Protein AF-A0A957U690-F1 (afdb_monomer)

Mean predicted aligned error: 8.64 Å

pLDDT: mean 78.7, std 15.37, range [47.19, 96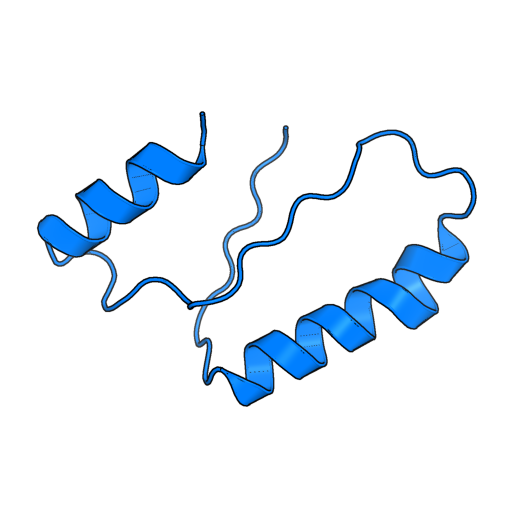.5]

Structure (mmCIF, N/CA/C/O backbone):
data_AF-A0A957U690-F1
#
_entry.id   AF-A0A957U690-F1
#
loop_
_atom_site.group_PDB
_atom_site.id
_atom_site.type_symbol
_atom_site.label_atom_id
_atom_site.label_alt_id
_atom_site.label_comp_id
_atom_site.label_asym_id
_atom_site.label_entity_id
_atom_site.label_seq_id
_atom_site.pdbx_PDB_ins_code
_atom_site.Cartn_x
_atom_site.Cartn_y
_atom_site.Cartn_z
_atom_site.occupancy
_atom_site.B_iso_or_equiv
_atom_site.auth_seq_id
_atom_site.auth_comp_id
_atom_site.auth_asym_id
_atom_site.auth_atom_id
_atom_site.pdbx_PDB_model_num
ATOM 1 N N . GLN A 1 1 ? 12.357 9.683 14.757 1.00 47.19 1 GLN A N 1
ATOM 2 C CA . GLN A 1 1 ? 12.006 8.668 13.743 1.00 47.19 1 GLN A CA 1
ATOM 3 C C . GLN A 1 1 ? 10.497 8.726 13.513 1.00 47.19 1 GLN A C 1
ATOM 5 O O . GLN A 1 1 ? 9.788 8.855 14.502 1.00 47.19 1 GLN A O 1
ATOM 10 N N . PRO A 1 2 ? 9.992 8.673 12.267 1.00 54.69 2 PRO A N 1
ATOM 11 C CA . PRO A 1 2 ? 8.566 8.881 11.955 1.00 54.69 2 PRO A CA 1
ATOM 12 C C . PRO A 1 2 ? 7.599 7.877 12.614 1.00 54.69 2 PRO A C 1
ATOM 14 O O . PRO A 1 2 ? 6.432 8.190 12.822 1.00 54.69 2 PRO A O 1
ATOM 17 N N . LEU A 1 3 ? 8.096 6.693 12.986 1.00 55.69 3 LEU A N 1
ATOM 18 C CA . LEU A 1 3 ? 7.319 5.605 13.593 1.00 55.69 3 LEU A CA 1
ATOM 19 C C . LEU A 1 3 ? 6.785 5.936 15.001 1.00 55.69 3 LEU A C 1
ATOM 21 O O . LEU A 1 3 ? 5.742 5.421 15.394 1.00 55.69 3 LEU A O 1
ATOM 25 N N . GLU A 1 4 ? 7.452 6.822 15.748 1.00 58.22 4 GLU A N 1
ATOM 26 C CA . GLU A 1 4 ? 7.092 7.129 17.142 1.00 58.22 4 GLU A CA 1
ATOM 27 C C . GLU A 1 4 ? 5.735 7.848 17.268 1.00 58.22 4 GLU A C 1
ATOM 29 O O . GLU A 1 4 ? 4.996 7.648 18.231 1.00 58.22 4 GLU A O 1
ATOM 34 N N . ILE A 1 5 ? 5.389 8.680 16.279 1.00 57.81 5 ILE A N 1
ATOM 35 C CA . ILE A 1 5 ? 4.195 9.539 16.328 1.00 57.81 5 ILE A CA 1
ATOM 36 C C . ILE A 1 5 ? 2.917 8.693 16.239 1.00 57.81 5 ILE A C 1
ATOM 38 O O . ILE A 1 5 ? 1.939 8.959 16.938 1.00 57.81 5 ILE A O 1
ATOM 42 N N . HIS A 1 6 ? 2.939 7.626 15.438 1.00 52.94 6 HIS A N 1
ATOM 43 C CA . HIS A 1 6 ? 1.786 6.750 15.238 1.00 52.94 6 HIS A CA 1
ATOM 44 C C . HIS A 1 6 ? 1.378 5.999 16.507 1.00 52.94 6 HIS A C 1
ATOM 46 O O . HIS A 1 6 ? 0.193 5.930 16.837 1.00 52.94 6 HIS A O 1
ATOM 52 N N . TYR A 1 7 ? 2.350 5.488 17.264 1.00 55.22 7 TYR A N 1
ATOM 53 C CA . TYR A 1 7 ? 2.058 4.817 18.529 1.00 55.22 7 TYR A CA 1
ATOM 54 C C . TYR A 1 7 ? 1.444 5.769 19.562 1.00 55.22 7 TYR A C 1
ATOM 56 O O . TYR A 1 7 ? 0.549 5.360 20.303 1.00 55.22 7 TYR A O 1
ATOM 64 N N . GLN A 1 8 ? 1.853 7.043 19.583 1.00 53.59 8 GLN A N 1
ATOM 65 C CA . GLN A 1 8 ? 1.224 8.043 20.449 1.00 53.59 8 GLN A CA 1
ATOM 66 C C . GLN A 1 8 ? -0.199 8.407 20.000 1.00 53.59 8 GLN A C 1
ATOM 68 O O . GLN A 1 8 ? -1.069 8.570 20.851 1.00 53.59 8 GLN A O 1
ATOM 73 N N . GLN A 1 9 ? -0.479 8.498 18.695 1.00 52.50 9 GLN A N 1
ATOM 74 C CA . GLN A 1 9 ? -1.826 8.838 18.209 1.00 52.50 9 GLN A CA 1
ATOM 75 C C . GLN A 1 9 ? -2.844 7.690 18.336 1.00 52.50 9 GLN A C 1
ATOM 77 O O . GLN A 1 9 ? -4.043 7.946 18.473 1.00 52.50 9 GLN A O 1
ATOM 82 N N . ALA A 1 10 ? -2.379 6.436 18.347 1.00 54.91 10 ALA A N 1
ATOM 83 C CA . ALA A 1 10 ? -3.209 5.293 18.731 1.00 54.91 10 ALA A CA 1
ATOM 84 C C . ALA A 1 10 ? -3.586 5.358 20.222 1.00 54.91 10 ALA A C 1
ATOM 86 O O . ALA A 1 10 ? -4.721 5.080 20.597 1.00 54.91 10 ALA A O 1
ATOM 87 N N . GLN A 1 11 ? -2.662 5.811 21.077 1.00 51.81 11 GLN A N 1
ATOM 88 C CA . GLN A 1 11 ? -2.922 5.998 22.511 1.00 51.81 11 GLN A CA 1
ATOM 89 C C . GLN A 1 11 ? -3.879 7.163 22.808 1.00 51.81 11 GLN A C 1
ATOM 91 O O . GLN A 1 11 ? -4.562 7.135 23.829 1.00 51.81 11 GLN A O 1
ATOM 96 N N . THR A 1 12 ? -3.970 8.166 21.928 1.00 55.00 12 THR A N 1
ATOM 97 C CA . THR A 1 12 ? -4.923 9.284 22.065 1.00 55.00 12 THR A CA 1
ATOM 98 C C . THR A 1 12 ? -6.279 9.028 21.395 1.00 55.00 12 THR A C 1
ATOM 100 O O . THR A 1 12 ? -7.159 9.884 21.477 1.00 55.00 12 THR A O 1
ATOM 103 N N . GLY A 1 13 ? -6.475 7.862 20.762 1.00 54.56 13 GLY A N 1
ATOM 104 C CA . GLY A 1 13 ? -7.747 7.445 20.157 1.00 54.56 13 GLY A CA 1
ATOM 105 C C . GLY A 1 13 ? -8.091 8.118 18.822 1.00 54.56 13 GLY A C 1
ATOM 106 O O . GLY A 1 13 ? -9.236 8.047 18.383 1.00 54.56 13 GLY A O 1
ATOM 107 N N . VAL A 1 14 ? -7.125 8.782 18.176 1.00 58.59 14 VAL A N 1
ATOM 108 C CA . VAL A 1 14 ? -7.326 9.490 16.893 1.00 58.59 14 VAL A CA 1
ATOM 109 C C . VAL A 1 14 ? -7.190 8.547 15.689 1.00 58.59 14 VAL A C 1
ATOM 111 O O . VAL A 1 14 ? -7.802 8.769 14.648 1.00 58.59 14 VAL A O 1
ATOM 114 N N . ILE A 1 15 ? -6.428 7.466 15.843 1.00 65.19 15 ILE A N 1
ATOM 115 C CA . ILE A 1 15 ? -6.315 6.347 14.899 1.00 65.19 15 ILE A CA 1
ATOM 116 C C . ILE A 1 15 ? -6.613 5.057 15.662 1.00 65.19 15 ILE A C 1
ATOM 118 O O . ILE A 1 15 ? -6.165 4.904 16.794 1.00 65.19 15 ILE A O 1
ATOM 122 N N . GLY A 1 16 ? -7.397 4.154 15.063 1.00 68.44 16 GLY A N 1
ATOM 123 C CA . GLY A 1 16 ? -7.904 2.958 15.744 1.00 68.44 16 GLY A CA 1
ATOM 124 C C . GLY A 1 16 ? -6.790 2.030 16.229 1.00 68.44 16 GLY A C 1
ATOM 125 O O . GLY A 1 16 ? -6.594 1.870 17.430 1.00 68.44 16 GLY A O 1
ATOM 126 N N . GLN A 1 17 ? -6.060 1.413 15.297 1.00 72.12 17 GLN A N 1
ATOM 127 C CA . GLN A 1 17 ? -4.909 0.549 15.576 1.00 72.12 17 GLN A CA 1
ATOM 128 C C . GLN A 1 17 ? -3.871 0.704 14.458 1.00 72.12 17 GLN A C 1
ATOM 130 O O . GLN A 1 17 ? -4.228 0.952 13.307 1.00 72.12 17 GLN A O 1
ATOM 135 N N . ALA A 1 18 ? -2.586 0.573 14.793 1.00 78.81 18 ALA A N 1
ATOM 136 C CA . ALA A 1 18 ? -1.529 0.512 13.789 1.00 78.81 18 ALA A CA 1
ATOM 137 C C . ALA A 1 18 ? -1.480 -0.89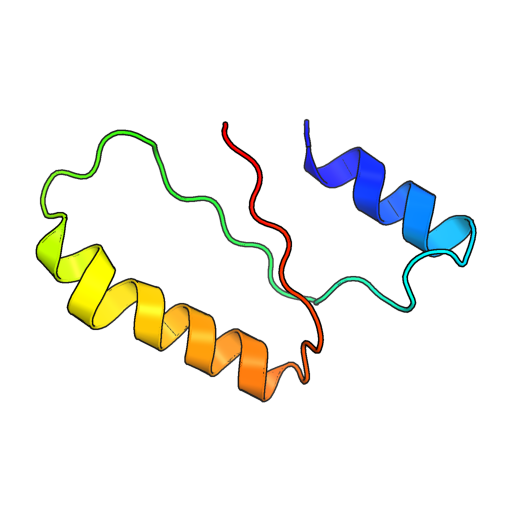3 13.170 1.00 78.81 18 ALA A C 1
ATOM 139 O O . ALA A 1 18 ? -1.632 -1.888 13.882 1.00 78.81 18 ALA A O 1
ATOM 140 N N . ALA A 1 19 ? -1.250 -0.972 11.858 1.00 82.62 19 ALA A N 1
ATOM 141 C CA . ALA A 1 19 ? -1.069 -2.245 11.170 1.00 82.62 19 ALA A CA 1
ATOM 142 C C . ALA A 1 19 ? 0.161 -2.994 11.724 1.00 82.62 19 ALA A C 1
ATOM 144 O O . ALA A 1 19 ? 1.142 -2.358 12.122 1.00 82.62 19 ALA A O 1
ATOM 145 N N . PRO A 1 20 ? 0.164 -4.338 11.729 1.00 82.31 20 PRO A N 1
ATOM 146 C CA . PRO A 1 20 ? 1.310 -5.109 12.212 1.00 82.31 20 PRO A CA 1
ATOM 147 C C . PRO A 1 20 ? 2.550 -4.933 11.320 1.00 82.31 20 PRO A C 1
ATOM 149 O O . PRO A 1 20 ? 3.680 -5.074 11.792 1.00 82.31 20 PRO A O 1
ATOM 152 N N . ARG A 1 21 ? 2.356 -4.609 10.035 1.00 84.06 21 ARG A N 1
ATOM 153 C CA . ARG A 1 21 ? 3.416 -4.437 9.036 1.00 84.06 21 ARG A CA 1
ATOM 154 C C . ARG A 1 21 ? 3.664 -2.953 8.742 1.00 84.06 21 ARG A C 1
ATOM 156 O O . ARG A 1 21 ? 2.734 -2.200 8.475 1.00 84.06 21 ARG A O 1
ATOM 163 N N . HIS A 1 22 ? 4.938 -2.557 8.744 1.00 85.31 22 HIS A N 1
ATOM 164 C CA . HIS A 1 22 ? 5.401 -1.215 8.378 1.00 85.31 22 HIS A CA 1
ATOM 165 C C . H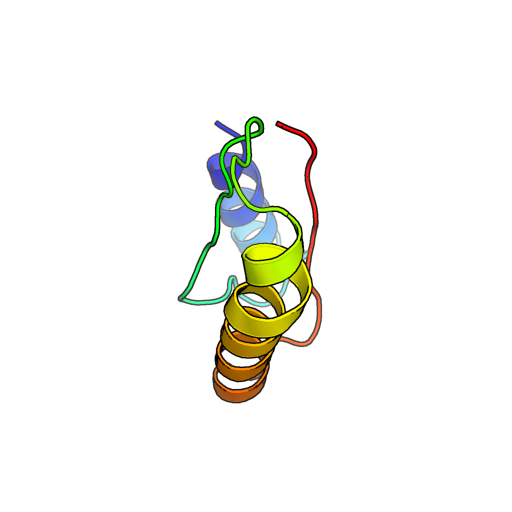IS A 1 22 ? 6.469 -1.331 7.287 1.00 85.31 22 HIS A C 1
ATOM 167 O O . HIS A 1 22 ? 7.396 -2.130 7.417 1.00 85.31 22 HIS A O 1
ATOM 173 N N . TYR A 1 23 ? 6.356 -0.526 6.231 1.00 86.19 23 TYR A N 1
ATOM 174 C CA . TYR A 1 23 ? 7.276 -0.543 5.093 1.00 86.19 23 TYR A CA 1
ATOM 175 C C . TYR A 1 23 ? 8.046 0.774 4.996 1.00 86.19 23 TYR A C 1
ATOM 177 O O . TYR A 1 23 ? 7.488 1.848 5.210 1.00 86.19 23 TYR A O 1
ATOM 185 N N . SER A 1 24 ? 9.326 0.684 4.642 1.00 84.69 24 SER A N 1
ATOM 186 C CA . SER A 1 24 ? 10.171 1.819 4.275 1.00 84.69 24 SER A CA 1
ATOM 187 C C . SER A 1 24 ? 10.942 1.444 3.019 1.00 84.69 24 SER A C 1
ATOM 189 O O . SER A 1 24 ? 11.474 0.337 2.931 1.00 84.69 24 SER A O 1
ATOM 191 N N . ILE A 1 25 ? 10.975 2.349 2.046 1.00 84.25 25 ILE A N 1
ATOM 192 C CA . ILE A 1 25 ? 11.680 2.157 0.781 1.00 84.25 25 ILE A CA 1
ATOM 193 C C . ILE A 1 25 ? 12.817 3.174 0.743 1.00 84.25 25 ILE A C 1
ATOM 195 O O . ILE A 1 25 ? 12.611 4.359 1.006 1.00 84.25 25 ILE A O 1
ATOM 199 N N . MET A 1 26 ? 14.029 2.711 0.438 1.00 81.56 26 MET A N 1
ATOM 200 C CA . MET A 1 26 ? 15.184 3.594 0.298 1.00 81.56 26 MET A CA 1
ATOM 201 C C . MET A 1 26 ? 15.004 4.518 -0.911 1.00 81.56 26 MET A C 1
ATOM 203 O O . MET A 1 26 ? 14.568 4.082 -1.971 1.00 81.56 26 MET A O 1
ATOM 207 N N . GLY A 1 27 ? 15.371 5.794 -0.762 1.00 77.50 27 GLY A N 1
ATOM 208 C CA . GLY A 1 27 ? 15.101 6.824 -1.774 1.00 77.50 27 GLY A CA 1
ATOM 209 C C . GLY A 1 27 ? 15.850 6.661 -3.102 1.00 77.50 27 GLY A C 1
ATOM 210 O O . GLY A 1 27 ? 15.453 7.265 -4.094 1.00 77.50 27 GLY A O 1
ATOM 211 N N . TYR A 1 28 ? 16.913 5.852 -3.145 1.00 81.50 28 TYR A N 1
ATOM 212 C CA . TYR A 1 28 ? 17.578 5.483 -4.393 1.00 81.50 28 TYR A CA 1
ATOM 213 C C . TYR A 1 28 ? 17.181 4.064 -4.791 1.00 81.50 28 TYR A C 1
ATOM 215 O O . TYR A 1 28 ? 17.546 3.100 -4.116 1.00 81.50 28 TYR A O 1
ATOM 223 N N . ILE A 1 29 ? 16.444 3.956 -5.895 1.00 84.69 29 ILE A N 1
ATOM 224 C CA . ILE A 1 29 ? 15.918 2.697 -6.422 1.00 84.69 29 ILE A CA 1
ATOM 225 C C . ILE A 1 29 ? 16.569 2.465 -7.779 1.00 84.69 29 ILE A C 1
ATOM 227 O O . ILE A 1 29 ? 16.361 3.243 -8.708 1.00 84.69 29 ILE A O 1
ATOM 231 N N . LEU A 1 30 ? 17.392 1.418 -7.865 1.00 82.56 30 LEU A N 1
ATOM 232 C CA . LEU A 1 30 ? 18.148 1.086 -9.073 1.00 82.56 30 LEU A CA 1
ATOM 233 C C . LEU A 1 30 ? 17.223 0.660 -10.222 1.00 82.56 30 LEU A C 1
ATOM 235 O O . LEU A 1 30 ? 17.480 1.001 -11.373 1.00 82.56 30 LEU A O 1
ATOM 239 N N . GLU A 1 31 ? 16.132 -0.033 -9.887 1.00 88.44 31 GLU A N 1
ATOM 240 C CA . GLU A 1 31 ? 15.158 -0.594 -10.826 1.00 88.44 31 GLU A CA 1
ATOM 241 C C . GLU A 1 31 ? 13.738 -0.126 -10.450 1.00 88.44 31 GLU A C 1
ATOM 243 O O . GLU A 1 31 ? 12.999 -0.825 -9.756 1.00 88.44 31 GLU A O 1
ATOM 248 N N . PRO A 1 32 ? 13.334 1.094 -10.860 1.00 88.81 32 PRO A N 1
ATOM 249 C CA . PRO A 1 32 ? 12.027 1.653 -10.504 1.00 88.81 32 PRO A CA 1
ATOM 250 C C . PRO A 1 32 ? 10.845 0.819 -11.009 1.00 88.81 32 PRO A C 1
ATOM 252 O O . PRO A 1 32 ? 9.798 0.783 -10.367 1.00 88.81 32 PRO A O 1
ATOM 255 N N . GLU A 1 33 ? 11.017 0.137 -12.142 1.00 95.12 33 GLU A N 1
ATOM 256 C CA . GLU A 1 33 ? 9.974 -0.694 -12.747 1.00 95.12 33 GLU A CA 1
ATOM 257 C C . GLU A 1 33 ? 9.628 -1.904 -11.871 1.00 95.12 33 GLU A C 1
ATOM 259 O O . GLU A 1 33 ? 8.451 -2.201 -11.681 1.00 95.12 33 GLU A O 1
ATOM 264 N N . GLU A 1 34 ? 10.619 -2.553 -11.251 1.00 92.94 34 GLU A N 1
ATOM 265 C CA . GLU A 1 34 ? 10.389 -3.663 -10.314 1.00 92.94 34 GLU A CA 1
ATOM 266 C C . GLU A 1 34 ? 9.629 -3.183 -9.069 1.00 92.94 34 GLU A C 1
ATOM 268 O O . GLU A 1 34 ? 8.717 -3.851 -8.568 1.00 92.94 34 GLU A O 1
ATOM 273 N N . LEU A 1 35 ? 9.930 -1.970 -8.592 1.00 90.56 35 LEU A N 1
ATOM 274 C CA . LEU A 1 35 ? 9.171 -1.383 -7.494 1.00 90.56 35 LEU A CA 1
ATOM 275 C C . LEU A 1 35 ? 7.696 -1.205 -7.873 1.00 90.56 35 LEU A C 1
ATOM 277 O O . LEU A 1 35 ? 6.814 -1.568 -7.094 1.00 90.56 35 LEU A O 1
ATOM 281 N N . ILE A 1 36 ? 7.428 -0.630 -9.046 1.00 93.06 36 ILE A N 1
ATOM 282 C CA . ILE A 1 36 ? 6.074 -0.286 -9.495 1.00 93.06 36 ILE A CA 1
ATOM 283 C C . ILE A 1 36 ? 5.267 -1.543 -9.828 1.00 93.06 36 ILE A C 1
ATOM 285 O O . ILE A 1 36 ? 4.086 -1.622 -9.481 1.00 93.06 36 ILE A O 1
ATOM 289 N N . HIS A 1 37 ? 5.885 -2.514 -10.497 1.00 96.50 37 HIS A N 1
ATOM 290 C CA . HIS A 1 37 ? 5.187 -3.666 -11.058 1.00 96.50 37 HIS A CA 1
ATOM 291 C C . HIS A 1 37 ? 5.182 -4.896 -10.153 1.00 96.50 37 HIS A C 1
ATOM 293 O O . HIS A 1 37 ? 4.271 -5.714 -10.279 1.00 96.50 37 HIS A O 1
ATOM 299 N N . GLU A 1 38 ? 6.123 -5.011 -9.216 1.00 95.06 38 GLU A N 1
ATOM 300 C CA . GLU A 1 38 ? 6.237 -6.190 -8.352 1.00 95.06 38 GLU A CA 1
ATOM 301 C C . GLU A 1 38 ? 6.091 -5.826 -6.874 1.00 95.06 38 GLU A C 1
ATOM 303 O O . GLU A 1 38 ? 5.166 -6.286 -6.195 1.00 95.06 38 GLU 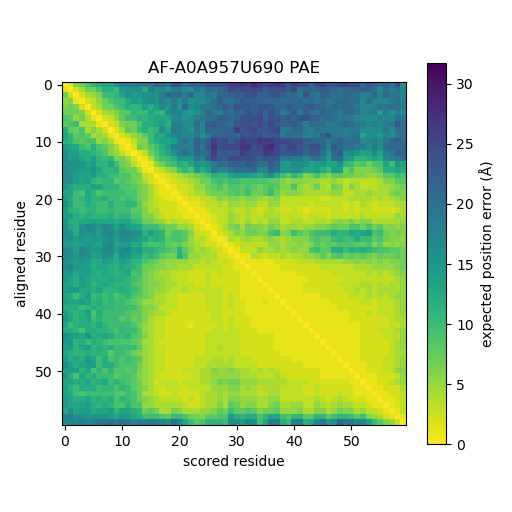A O 1
ATOM 308 N N . THR A 1 39 ? 6.956 -4.941 -6.375 1.00 92.25 39 THR A N 1
ATOM 309 C CA . THR A 1 39 ? 7.050 -4.671 -4.932 1.00 92.25 39 THR A CA 1
ATOM 310 C C . THR A 1 39 ? 5.817 -3.941 -4.399 1.00 92.25 39 THR A C 1
ATOM 312 O O . THR A 1 39 ? 5.242 -4.348 -3.386 1.00 92.25 39 THR A O 1
ATOM 315 N N . ALA A 1 40 ? 5.379 -2.869 -5.064 1.00 92.44 40 ALA A N 1
ATOM 316 C CA . ALA A 1 40 ? 4.226 -2.088 -4.628 1.00 92.44 40 ALA A CA 1
ATOM 317 C C . ALA A 1 40 ? 2.925 -2.917 -4.644 1.00 92.44 40 ALA A C 1
ATOM 319 O O . ALA A 1 40 ? 2.215 -2.903 -3.634 1.00 92.44 40 ALA A O 1
ATOM 320 N N . PRO A 1 41 ? 2.619 -3.709 -5.693 1.00 95.19 41 PRO A N 1
ATOM 321 C CA . PRO A 1 41 ? 1.490 -4.636 -5.665 1.00 95.19 41 PRO A CA 1
ATOM 322 C C . PRO A 1 41 ? 1.563 -5.667 -4.534 1.00 95.19 41 PRO A C 1
ATOM 324 O O . PRO A 1 41 ? 0.545 -5.913 -3.883 1.00 95.19 41 PRO A O 1
ATOM 327 N N . ALA A 1 42 ? 2.744 -6.229 -4.249 1.00 95.81 42 ALA A N 1
ATOM 328 C CA . ALA A 1 42 ? 2.920 -7.180 -3.149 1.00 95.81 42 ALA A CA 1
ATOM 329 C C . ALA A 1 42 ? 2.644 -6.536 -1.778 1.00 95.81 42 ALA A C 1
ATOM 331 O O . ALA A 1 42 ? 1.916 -7.100 -0.959 1.00 95.81 42 ALA A O 1
ATOM 332 N N . ILE A 1 43 ? 3.148 -5.318 -1.549 1.00 94.06 43 ILE A N 1
ATOM 333 C CA . ILE A 1 43 ? 2.859 -4.537 -0.335 1.00 94.06 43 ILE A CA 1
ATOM 334 C C . ILE A 1 43 ? 1.354 -4.274 -0.206 1.00 94.06 43 ILE A C 1
ATOM 336 O O . ILE A 1 43 ? 0.786 -4.465 0.867 1.00 94.06 43 ILE A O 1
ATOM 340 N N . ILE A 1 44 ? 0.680 -3.883 -1.290 1.00 92.56 44 ILE A N 1
ATOM 341 C CA . ILE A 1 44 ? -0.774 -3.660 -1.280 1.00 92.56 44 ILE A CA 1
ATOM 342 C C . ILE A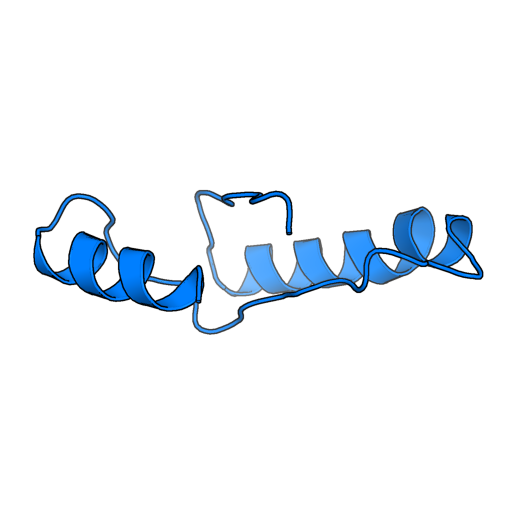 1 44 ? -1.527 -4.955 -0.946 1.00 92.56 44 ILE A C 1
ATOM 344 O O . ILE A 1 44 ? -2.518 -4.904 -0.218 1.00 92.56 44 ILE A O 1
ATOM 348 N N . GLY A 1 45 ? -1.070 -6.105 -1.450 1.00 95.44 45 GLY A N 1
ATOM 349 C CA . GLY A 1 45 ? -1.626 -7.415 -1.102 1.00 95.44 45 GLY A CA 1
ATOM 350 C C . GLY A 1 45 ? -1.587 -7.665 0.405 1.00 95.44 45 GLY A C 1
ATOM 351 O O . GLY A 1 45 ? -2.622 -7.915 1.017 1.00 95.44 45 GLY A O 1
ATOM 352 N N . HIS A 1 46 ? -0.421 -7.467 1.014 1.00 94.94 46 HIS A N 1
ATOM 353 C CA . HIS A 1 46 ? -0.232 -7.586 2.458 1.00 94.94 46 HIS A CA 1
ATOM 354 C C . HIS A 1 46 ? -1.116 -6.628 3.269 1.00 94.94 46 HIS A C 1
ATOM 356 O O . HIS A 1 46 ? -1.733 -7.029 4.251 1.00 94.94 46 HIS A O 1
ATOM 362 N N . LEU A 1 47 ? -1.227 -5.367 2.847 1.00 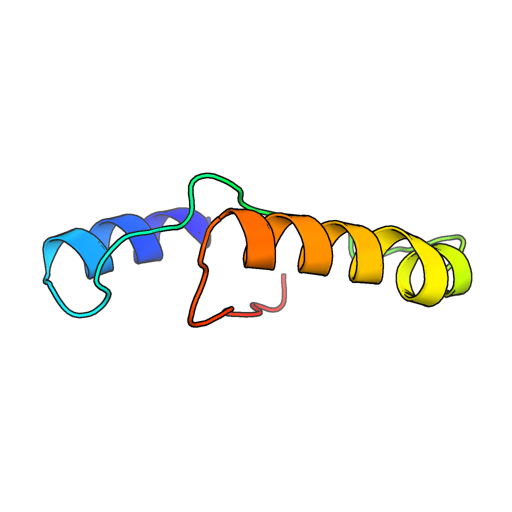92.31 47 LEU A N 1
ATOM 363 C CA . LEU A 1 47 ? -2.067 -4.385 3.540 1.00 92.31 47 LEU A CA 1
ATOM 364 C C . LEU A 1 47 ? -3.555 -4.758 3.477 1.00 92.31 47 LEU A C 1
ATOM 366 O O . LEU A 1 47 ? -4.282 -4.568 4.451 1.00 92.31 47 LEU A O 1
ATOM 370 N N . LYS A 1 48 ? -4.008 -5.332 2.357 1.00 92.62 48 LYS A N 1
ATOM 371 C CA . LYS A 1 48 ? -5.378 -5.847 2.227 1.00 92.62 48 LYS A CA 1
ATOM 372 C C . LYS A 1 48 ? -5.625 -7.056 3.126 1.00 92.62 48 LYS A C 1
ATOM 374 O O . LYS A 1 48 ? -6.683 -7.128 3.742 1.00 92.62 48 LYS A O 1
ATOM 379 N N . GLU A 1 49 ? -4.675 -7.985 3.205 1.00 95.31 49 GLU A N 1
ATOM 380 C CA . GLU A 1 49 ? -4.750 -9.140 4.114 1.00 95.31 49 GLU A CA 1
ATOM 381 C C . GLU A 1 49 ? -4.829 -8.711 5.583 1.00 95.31 49 GLU A C 1
ATOM 383 O O . GLU A 1 49 ? -5.576 -9.304 6.356 1.00 95.31 49 GLU A O 1
ATOM 388 N N . ASP A 1 50 ? -4.099 -7.655 5.947 1.00 90.69 50 ASP A N 1
ATOM 389 C CA . ASP A 1 50 ? -4.102 -7.076 7.295 1.00 90.69 50 ASP A CA 1
ATOM 390 C C . ASP A 1 50 ? -5.374 -6.274 7.613 1.00 90.69 50 ASP A C 1
ATOM 392 O O . ASP A 1 50 ? -5.530 -5.799 8.738 1.00 90.69 50 ASP A O 1
ATOM 396 N N . GLY A 1 51 ? -6.281 -6.099 6.645 1.00 90.50 51 GLY A N 1
ATOM 397 C CA . GLY A 1 51 ? -7.488 -5.293 6.821 1.00 90.50 51 GLY A CA 1
ATOM 398 C C . GLY A 1 51 ? -7.187 -3.810 7.043 1.00 90.50 51 GLY A C 1
ATOM 399 O O . GLY A 1 51 ? -7.906 -3.144 7.780 1.00 90.50 51 GLY A O 1
ATOM 400 N N . VAL A 1 52 ? -6.108 -3.291 6.448 1.00 89.00 52 VAL A N 1
ATOM 401 C CA . VAL A 1 52 ? -5.731 -1.880 6.586 1.00 89.00 52 VAL A CA 1
ATOM 402 C C . VAL A 1 52 ? -6.700 -0.994 5.806 1.00 89.00 52 VAL A C 1
ATOM 404 O O . VAL A 1 52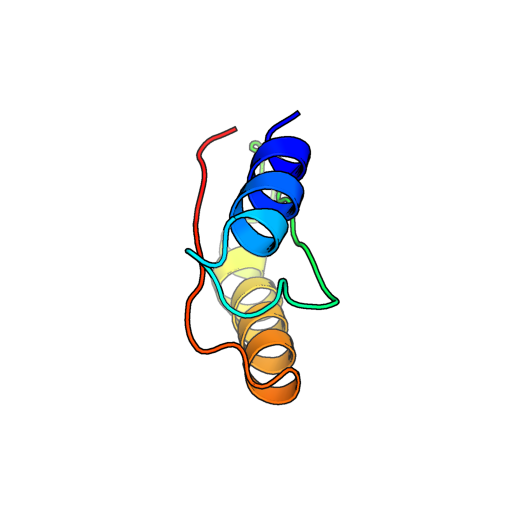 ? -6.758 -1.055 4.578 1.00 89.00 52 VAL A O 1
ATOM 407 N N . ASP A 1 53 ? -7.410 -0.118 6.518 1.00 85.56 53 ASP A N 1
ATOM 408 C CA . ASP A 1 53 ? -8.364 0.826 5.923 1.00 85.56 53 ASP A CA 1
ATOM 409 C C . ASP A 1 53 ? -7.697 2.084 5.337 1.00 85.56 53 ASP A C 1
ATOM 411 O O . ASP A 1 53 ? -8.200 2.679 4.382 1.00 85.56 53 ASP A O 1
ATOM 415 N N . VAL A 1 54 ? -6.572 2.524 5.919 1.00 86.00 54 VAL A N 1
ATOM 416 C CA . VAL A 1 54 ? -5.888 3.779 5.565 1.00 86.00 54 VAL A 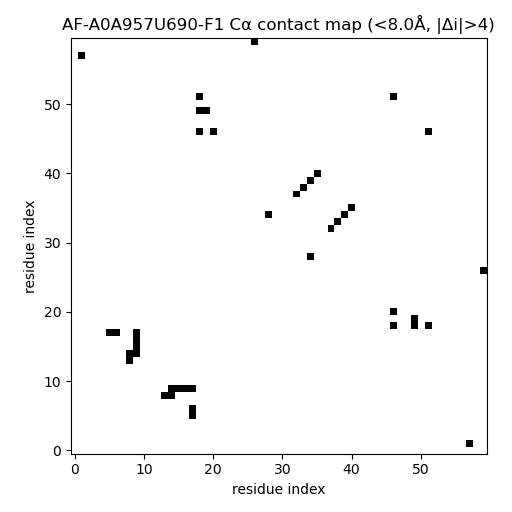CA 1
ATOM 417 C C . VAL A 1 54 ? -4.373 3.591 5.579 1.00 86.00 54 VAL A C 1
ATOM 419 O O . VAL A 1 54 ? -3.812 3.039 6.522 1.00 86.00 54 VAL A O 1
ATOM 422 N N . VAL A 1 55 ? -3.701 4.117 4.552 1.00 86.94 55 VAL A N 1
ATOM 423 C CA . VAL A 1 55 ? -2.236 4.148 4.441 1.00 86.94 55 VAL A CA 1
ATOM 424 C C . VAL A 1 55 ? -1.755 5.593 4.517 1.00 86.94 55 VAL A C 1
ATOM 426 O O . VAL A 1 55 ? -2.296 6.467 3.841 1.00 86.94 55 VAL A O 1
ATOM 429 N N . LEU A 1 56 ? -0.715 5.840 5.313 1.00 85.44 56 LEU A N 1
ATOM 430 C CA . LEU A 1 56 ? -0.035 7.130 5.385 1.00 85.44 56 LEU A CA 1
ATOM 431 C C . LEU A 1 56 ? 1.344 7.019 4.738 1.00 85.44 56 LEU A C 1
ATOM 433 O O . LEU A 1 56 ? 2.154 6.174 5.113 1.00 85.44 56 LEU A O 1
ATOM 437 N N . LEU A 1 57 ? 1.596 7.882 3.756 1.00 83.38 57 LEU A N 1
ATOM 438 C CA . LEU A 1 57 ? 2.878 7.991 3.068 1.00 83.38 57 LEU A CA 1
ATOM 439 C C . LEU A 1 57 ? 3.601 9.227 3.596 1.00 83.38 57 LEU A C 1
ATOM 441 O O . LEU A 1 57 ? 3.119 10.348 3.436 1.00 83.38 57 LEU A O 1
ATOM 445 N N . ALA A 1 58 ? 4.753 9.015 4.222 1.00 77.88 58 ALA A N 1
ATOM 446 C CA . ALA A 1 58 ? 5.630 10.088 4.661 1.00 77.88 58 ALA A CA 1
ATOM 447 C C . ALA A 1 58 ? 6.858 10.147 3.737 1.00 77.88 58 ALA A C 1
ATOM 449 O O . ALA A 1 58 ? 7.479 9.105 3.508 1.00 77.88 58 ALA A O 1
ATOM 450 N N . PRO A 1 59 ? 7.231 11.329 3.215 1.00 68.00 59 PRO A N 1
ATOM 451 C CA . PRO A 1 59 ? 8.558 11.518 2.646 1.00 68.00 59 PRO A CA 1
ATOM 452 C C . PRO A 1 59 ? 9.615 11.278 3.735 1.00 68.00 59 PRO A C 1
ATOM 454 O O . PRO A 1 59 ? 9.402 11.657 4.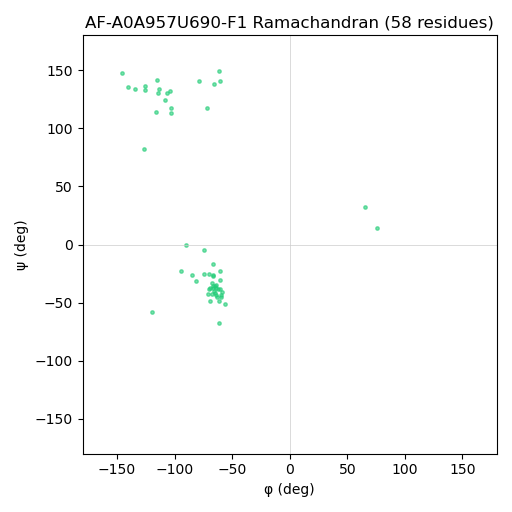890 1.00 68.00 59 PRO A O 1
ATOM 457 N N . ALA A 1 60 ? 10.722 10.634 3.364 1.00 60.78 60 ALA A N 1
ATOM 458 C CA . ALA A 1 60 ? 11.884 10.459 4.236 1.00 60.78 60 ALA A CA 1
ATOM 459 C C . ALA A 1 60 ? 12.676 11.764 4.398 1.00 60.78 60 ALA A C 1
ATOM 461 O O . ALA A 1 60 ? 12.759 12.526 3.406 1.00 60.78 60 ALA A O 1
#

Radius of gyration: 13.39 Å; Cα contacts (8 Å, |Δi|>4): 21; chains: 1; bounding box: 26×21×35 Å

Foldseek 3Di:
DVVVVVVVCCVVVVDVDDFPDDDDDDPDDPCVPCCVPPVVVVVVVVCVVSVPPDDDDDDD

Solvent-accessible surface area (backbone atoms only — not comparable to full-atom values): 4147 Å² total; per-residue (Å²): 118,83,71,61,58,56,62,54,37,34,75,70,67,80,40,86,75,79,72,97,73,86,89,86,79,72,92,77,66,94,56,59,64,54,43,65,72,47,49,49,55,51,52,50,52,52,40,56,75,71,66,58,90,78,86,86,86,76,86,132

Secondary structure (DSSP, 8-state):
-THHHHHHHHHTTSSS---S------S--S-HHHIIIIIHHHHHHHHHHTT---------

Sequence (60 aa):
QPLEIHYQQAQTGVIGQAAPRHYSIMGYILEPEELIHETAPAIIGHLKEDGVDVVLLAPA